Protei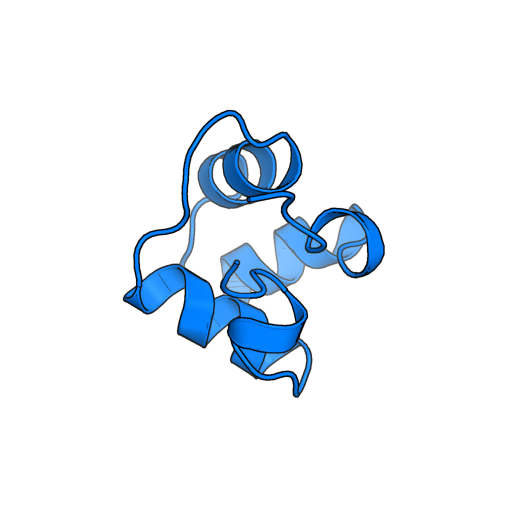n AF-A0A6G1X7V8-F1 (afdb_monomer_lite)

InterPro domains:
  IPR001387 Cro/C1-type, helix-turn-helix domain [PF01381] (14-54)
  IPR001387 Cro/C1-type, helix-turn-helix domain [PS50943] (22-57)
  IPR001387 Cro/C1-type, helix-turn-helix domain [cd00093] (14-57)
  IPR010982 Lambda repressor-like, DNA-binding domain superfamily [G3DSA:1.10.260.40] (11-60)
  IPR010982 Lambda repressor-like, DNA-binding domain superfamily [SSF47413] (15-58)

Sequence (61 aa):
MECKLKDFVKPGDITKISDRKNIHRNTISRYMKNEQLPRIDHAYKIASYYGKTVYDIWPPE

Foldseek 3Di:
DDFCVLVVDDPVVLVVLCVPVVDDSVLSVCCNVVVDPDDPSSLCSSCVVRVHDSCVGVPDD

Organism: NCBI:txid1229268

pLDDT: mean 86.75, std 6.75, range [59.94, 92.88]

Radius of gyration: 10.24 Å; chains: 1; bounding box: 22×20×28 Å

Secondary structure (DSSP, 8-state):
----HHHH--HHHHHHHHHHHT--HHHHHHHHTTSSPPPHHHHHHHHHHHT--HHHHS---

Structure (mmCIF, N/CA/C/O backbone):
data_AF-A0A6G1X7V8-F1
#
_entry.id   AF-A0A6G1X7V8-F1
#
loop_
_atom_site.group_PDB
_atom_site.id
_atom_site.type_symbol
_atom_site.label_atom_id
_atom_site.label_alt_id
_atom_site.label_comp_id
_atom_site.label_asym_id
_atom_site.label_entity_id
_atom_site.label_seq_id
_atom_site.pdbx_PDB_ins_code
_atom_site.Cartn_x
_atom_site.Cartn_y
_atom_site.Cartn_z
_atom_site.occupancy
_atom_site.B_iso_or_equiv
_atom_site.auth_seq_id
_atom_site.auth_comp_id
_atom_site.auth_asym_id
_atom_site.auth_atom_id
_atom_site.pdbx_PDB_model_num
ATOM 1 N N . MET A 1 1 ? 8.844 -3.214 -14.617 1.00 59.94 1 MET A N 1
ATOM 2 C CA . MET A 1 1 ? 7.663 -3.270 -13.712 1.00 59.94 1 MET A CA 1
ATOM 3 C C . MET A 1 1 ? 7.248 -1.878 -13.206 1.00 59.94 1 MET A C 1
ATOM 5 O O . MET A 1 1 ? 7.985 -1.270 -12.437 1.00 59.94 1 MET A O 1
ATOM 9 N N . GLU A 1 2 ? 6.091 -1.352 -13.626 1.00 67.25 2 GLU A N 1
ATOM 10 C CA . GLU A 1 2 ? 5.551 -0.069 -13.130 1.00 67.25 2 GLU A CA 1
ATOM 11 C C . GLU A 1 2 ? 4.513 -0.314 -12.018 1.00 67.25 2 GLU A C 1
ATOM 13 O O . GLU A 1 2 ? 3.516 -1.005 -12.224 1.00 67.25 2 GLU A O 1
ATOM 18 N N . CYS A 1 3 ? 4.747 0.229 -10.819 1.00 77.00 3 CYS A N 1
ATOM 19 C CA . CYS A 1 3 ? 3.797 0.159 -9.706 1.00 77.00 3 CYS A CA 1
ATOM 20 C C . CYS A 1 3 ? 2.572 1.040 -9.976 1.00 77.00 3 CYS A C 1
ATOM 22 O O . CYS A 1 3 ? 2.691 2.262 -10.109 1.00 77.00 3 CYS A O 1
ATOM 24 N N . LYS A 1 4 ? 1.387 0.428 -9.958 1.00 84.19 4 LYS A N 1
ATOM 25 C CA . LYS A 1 4 ? 0.088 1.109 -10.061 1.00 84.19 4 LYS A CA 1
ATOM 26 C C . LYS A 1 4 ? -0.452 1.562 -8.708 1.00 84.19 4 LYS A C 1
ATOM 28 O O . LYS A 1 4 ? -1.519 2.157 -8.631 1.00 84.19 4 LYS A O 1
ATOM 33 N N . LEU A 1 5 ? 0.276 1.331 -7.611 1.00 84.25 5 LEU A N 1
ATOM 34 C CA . LEU A 1 5 ? -0.155 1.735 -6.267 1.00 84.25 5 LEU A CA 1
ATOM 35 C C . LEU A 1 5 ? -0.465 3.236 -6.180 1.00 84.25 5 LEU A C 1
ATOM 37 O O . LEU A 1 5 ? -1.390 3.627 -5.472 1.00 84.25 5 LEU A O 1
ATOM 41 N N . LYS A 1 6 ? 0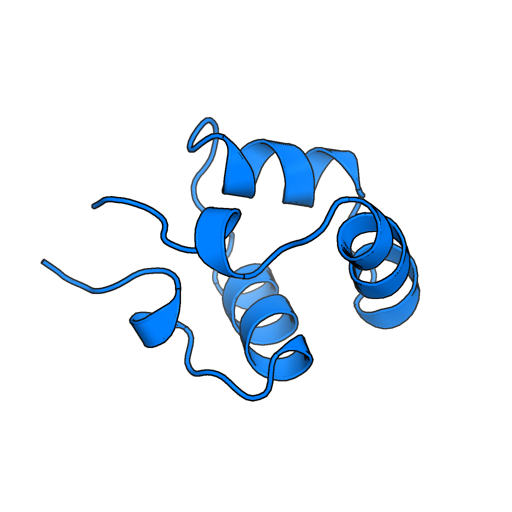.275 4.065 -6.926 1.00 82.69 6 LYS A N 1
ATOM 42 C CA . LYS A 1 6 ? 0.048 5.513 -7.032 1.00 82.69 6 LYS A CA 1
ATOM 43 C C . LYS A 1 6 ? -1.349 5.877 -7.557 1.00 82.69 6 LYS A C 1
ATOM 45 O O . LYS A 1 6 ? -1.871 6.916 -7.171 1.00 82.69 6 LYS A O 1
ATOM 50 N N . ASP A 1 7 ? -1.961 5.014 -8.366 1.00 84.88 7 ASP A N 1
ATOM 51 C CA . ASP A 1 7 ? -3.284 5.242 -8.959 1.00 84.88 7 ASP A CA 1
ATOM 52 C C . ASP A 1 7 ? -4.414 4.922 -7.966 1.00 84.88 7 ASP A C 1
ATOM 54 O O . ASP A 1 7 ? -5.530 5.425 -8.088 1.00 84.88 7 ASP A O 1
ATOM 58 N N . PHE A 1 8 ? -4.121 4.096 -6.955 1.00 83.12 8 PHE A N 1
ATOM 59 C CA . PHE A 1 8 ? -5.090 3.649 -5.952 1.00 83.12 8 PHE A CA 1
ATOM 60 C C . PHE A 1 8 ? -4.958 4.383 -4.614 1.00 83.12 8 PHE A C 1
ATOM 62 O O . PHE A 1 8 ? -5.960 4.608 -3.936 1.00 83.12 8 PHE A O 1
ATOM 69 N N . VAL A 1 9 ? -3.737 4.745 -4.208 1.00 83.56 9 VAL A N 1
ATOM 70 C CA . VAL A 1 9 ? -3.477 5.310 -2.879 1.00 83.56 9 VAL A CA 1
ATOM 71 C C . VAL A 1 9 ? -3.675 6.819 -2.870 1.00 83.56 9 VAL A C 1
ATOM 73 O O . VAL A 1 9 ? -2.921 7.567 -3.489 1.00 83.56 9 VAL A O 1
ATOM 76 N N . LYS A 1 10 ? -4.628 7.285 -2.058 1.00 84.50 10 LYS A N 1
ATOM 77 C CA . LYS A 1 10 ? -4.762 8.707 -1.721 1.00 84.50 10 LYS A CA 1
ATOM 78 C C . LYS A 1 10 ? -3.895 9.054 -0.502 1.00 84.50 10 LYS A C 1
ATOM 80 O O . LYS A 1 10 ? -3.671 8.190 0.350 1.00 84.50 10 LYS A O 1
ATOM 85 N N . PRO A 1 11 ? -3.471 10.323 -0.325 1.00 77.44 11 PRO A N 1
ATOM 86 C CA . PRO A 1 11 ? -2.671 10.737 0.834 1.00 77.44 11 PRO A CA 1
ATOM 87 C C . PRO A 1 11 ? -3.293 10.358 2.190 1.00 77.44 11 PRO A C 1
ATOM 89 O O . PRO A 1 11 ? -2.585 9.955 3.110 1.00 77.44 11 PRO A O 1
ATOM 92 N N . GLY A 1 12 ? -4.626 10.414 2.302 1.00 82.00 12 GLY A N 1
ATOM 93 C CA . GLY A 1 12 ? -5.352 10.019 3.515 1.00 82.00 12 G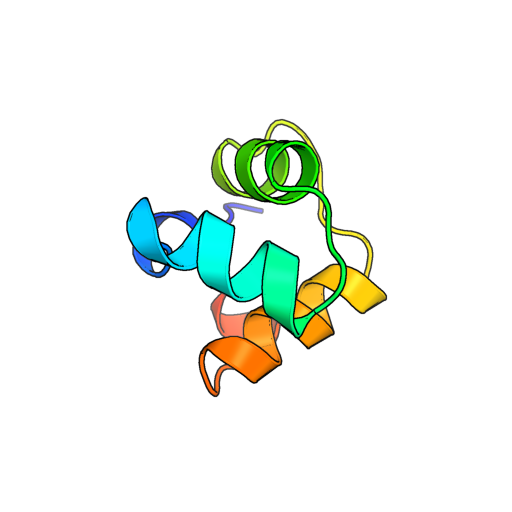LY A CA 1
ATOM 94 C C . GLY A 1 12 ? -5.374 8.510 3.789 1.00 82.00 12 GLY A C 1
ATOM 95 O O . GLY A 1 12 ? -5.622 8.101 4.924 1.00 82.00 12 GLY A O 1
ATOM 96 N N . ASP A 1 13 ? -5.097 7.674 2.790 1.00 87.56 13 ASP A N 1
ATOM 97 C CA . ASP A 1 13 ? -5.119 6.219 2.938 1.00 87.56 13 ASP A CA 1
ATOM 98 C C . ASP A 1 13 ? -3.782 5.675 3.446 1.00 87.56 13 ASP A C 1
ATOM 100 O O . ASP A 1 13 ? -3.772 4.661 4.135 1.00 87.56 13 ASP A O 1
ATOM 104 N N . ILE A 1 14 ? -2.667 6.387 3.234 1.00 88.81 14 ILE A N 1
ATOM 105 C CA . ILE A 1 14 ? -1.349 6.021 3.787 1.00 88.81 14 ILE A CA 1
ATOM 106 C C . ILE A 1 14 ? -1.421 5.885 5.312 1.00 88.81 14 ILE A C 1
ATOM 108 O O . ILE A 1 14 ? -0.954 4.894 5.877 1.00 88.81 14 ILE A O 1
ATOM 112 N N . THR A 1 15 ? -2.048 6.857 5.978 1.00 89.31 15 THR A N 1
ATOM 113 C CA . THR A 1 15 ? -2.265 6.826 7.429 1.00 89.31 15 THR A CA 1
ATOM 114 C C . THR A 1 15 ? -3.117 5.625 7.831 1.00 89.31 15 THR A C 1
ATOM 116 O O . THR A 1 15 ? -2.719 4.855 8.698 1.00 89.31 15 THR A O 1
ATOM 119 N N . LYS A 1 16 ? -4.233 5.381 7.134 1.00 90.62 16 LYS A N 1
ATOM 120 C CA . LYS A 1 16 ? -5.140 4.264 7.444 1.00 90.62 16 LYS A CA 1
ATOM 121 C C . LYS A 1 16 ? -4.493 2.896 7.231 1.00 90.62 16 LYS A C 1
ATOM 123 O O . LYS A 1 16 ? -4.729 1.986 8.022 1.00 90.62 16 LYS A O 1
ATOM 128 N N . ILE A 1 17 ? -3.706 2.728 6.169 1.00 90.12 17 ILE A N 1
ATOM 129 C CA . ILE A 1 17 ? -2.968 1.490 5.891 1.00 90.12 17 ILE A CA 1
ATOM 130 C C . ILE A 1 17 ? -1.922 1.277 6.977 1.00 90.12 17 ILE A C 1
ATOM 132 O O . ILE A 1 17 ? -1.814 0.169 7.498 1.00 90.12 17 ILE A O 1
ATOM 136 N N . SER A 1 18 ? -1.190 2.331 7.341 1.00 91.75 18 SER A N 1
ATOM 137 C CA . SER A 1 18 ? -0.191 2.266 8.404 1.00 91.75 18 SER A CA 1
ATOM 138 C C . SER A 1 18 ? -0.804 1.782 9.710 1.00 91.75 18 SER A C 1
ATOM 140 O O . SER A 1 18 ? -0.320 0.809 10.286 1.00 91.75 18 SER A O 1
ATOM 142 N N . ASP A 1 19 ? -1.908 2.401 10.121 1.00 90.12 19 ASP A N 1
ATOM 143 C CA . ASP A 1 19 ? -2.558 2.110 11.396 1.00 90.12 19 ASP A CA 1
ATOM 144 C C . ASP A 1 19 ? -3.226 0.719 11.397 1.00 90.12 19 ASP A C 1
ATOM 146 O O . ASP A 1 19 ? -3.186 0.012 12.399 1.00 90.12 19 ASP A O 1
ATOM 150 N N . ARG A 1 20 ? -3.805 0.274 10.268 1.00 90.81 20 ARG A N 1
ATOM 151 C CA . ARG A 1 20 ? -4.519 -1.019 10.184 1.00 90.81 20 ARG A CA 1
ATOM 152 C C . ARG A 1 20 ? -3.644 -2.225 9.865 1.00 90.81 20 ARG A C 1
ATOM 154 O O . ARG A 1 20 ? -4.004 -3.343 10.222 1.00 90.81 20 ARG A O 1
ATOM 161 N N . LYS A 1 21 ? -2.568 -2.045 9.100 1.00 89.31 21 LYS A N 1
ATOM 162 C CA . LYS A 1 21 ? -1.743 -3.149 8.576 1.00 89.31 21 LYS A CA 1
ATOM 163 C C . LYS A 1 21 ? -0.353 -3.206 9.207 1.00 89.31 21 LYS A C 1
ATOM 165 O O . LYS A 1 21 ? 0.412 -4.107 8.864 1.00 89.31 21 LYS A O 1
ATOM 170 N N . ASN A 1 22 ? -0.058 -2.293 10.137 1.00 89.81 22 ASN A N 1
ATOM 171 C CA . ASN A 1 22 ? 1.217 -2.190 10.842 1.00 89.81 22 ASN A CA 1
ATOM 172 C C . ASN A 1 22 ? 2.410 -2.052 9.874 1.00 89.81 22 ASN A C 1
ATOM 174 O O . ASN A 1 22 ? 3.391 -2.787 9.948 1.00 89.81 22 ASN A O 1
ATOM 178 N N . ILE A 1 23 ? 2.285 -1.139 8.906 1.00 91.56 23 ILE A N 1
ATOM 179 C CA . ILE A 1 23 ? 3.333 -0.817 7.926 1.00 91.56 23 ILE A CA 1
ATOM 180 C C . ILE A 1 23 ? 3.691 0.655 8.104 1.00 91.56 23 ILE A C 1
ATOM 182 O O . ILE A 1 23 ? 2.817 1.508 8.019 1.00 91.56 23 ILE A O 1
ATOM 186 N N . HIS A 1 24 ? 4.965 0.991 8.299 1.00 92.75 24 HIS A N 1
ATOM 187 C CA . HIS A 1 24 ? 5.355 2.395 8.450 1.00 92.75 24 HIS A CA 1
ATOM 188 C C . HIS A 1 24 ? 4.933 3.250 7.244 1.00 92.75 24 HIS A C 1
ATOM 190 O O . HIS A 1 24 ? 5.180 2.888 6.093 1.00 92.75 24 HIS A O 1
ATOM 196 N N . ARG A 1 25 ? 4.384 4.445 7.510 1.00 91.25 25 ARG A N 1
ATOM 197 C CA . ARG A 1 25 ? 3.981 5.420 6.474 1.00 91.25 25 ARG A CA 1
ATOM 198 C C . ARG A 1 25 ? 5.088 5.680 5.450 1.00 91.25 25 ARG A C 1
ATOM 200 O O . ARG A 1 25 ? 4.831 5.639 4.253 1.00 91.25 25 ARG A O 1
ATOM 207 N N . ASN A 1 26 ? 6.331 5.846 5.910 1.00 92.38 26 ASN A N 1
ATOM 208 C CA . ASN A 1 26 ? 7.490 6.040 5.029 1.00 92.38 26 ASN A CA 1
ATOM 209 C C . ASN A 1 26 ? 7.720 4.861 4.079 1.00 92.38 26 ASN A C 1
ATOM 211 O O . ASN A 1 26 ? 8.085 5.066 2.925 1.00 92.38 26 ASN A O 1
ATOM 215 N N . THR A 1 27 ? 7.491 3.634 4.542 1.00 92.19 27 THR A N 1
ATOM 216 C CA . THR A 1 27 ? 7.611 2.430 3.718 1.00 92.19 27 THR A CA 1
ATOM 217 C C . THR A 1 27 ? 6.570 2.430 2.599 1.00 92.19 27 THR A C 1
ATOM 219 O O . THR A 1 27 ? 6.918 2.186 1.449 1.00 92.19 27 THR A O 1
ATOM 222 N N . ILE A 1 28 ? 5.321 2.791 2.906 1.00 90.12 28 ILE A N 1
ATOM 223 C CA . ILE A 1 28 ? 4.241 2.908 1.911 1.00 90.12 28 ILE A CA 1
ATOM 224 C C . ILE A 1 28 ? 4.568 4.010 0.891 1.00 90.12 28 ILE A C 1
ATOM 226 O O . ILE A 1 28 ? 4.459 3.784 -0.313 1.00 90.12 28 ILE A O 1
ATOM 230 N N . SER A 1 29 ? 5.039 5.172 1.354 1.00 89.94 29 SER A N 1
ATOM 231 C CA . SER A 1 29 ? 5.441 6.281 0.479 1.00 89.94 29 SER A CA 1
ATOM 232 C C . SER A 1 29 ? 6.560 5.892 -0.492 1.00 89.94 29 SER A C 1
ATOM 234 O O . SER A 1 29 ? 6.505 6.260 -1.663 1.00 89.94 29 SER A O 1
ATOM 236 N N . ARG A 1 30 ? 7.553 5.112 -0.042 1.00 90.75 30 ARG A N 1
ATOM 237 C CA . ARG A 1 30 ? 8.627 4.594 -0.912 1.00 90.75 30 ARG A CA 1
ATOM 238 C C . ARG A 1 30 ? 8.094 3.651 -1.988 1.00 90.75 30 ARG A C 1
ATOM 240 O O . ARG A 1 30 ? 8.528 3.735 -3.133 1.00 90.75 30 ARG A O 1
ATOM 247 N N . TYR A 1 31 ? 7.122 2.805 -1.643 1.00 89.81 31 TYR A N 1
ATOM 248 C CA . TYR A 1 31 ? 6.476 1.902 -2.603 1.00 89.81 31 TYR A CA 1
ATOM 249 C C . TYR A 1 31 ? 5.683 2.659 -3.670 1.00 89.81 31 TYR A C 1
ATOM 251 O O . TYR A 1 31 ? 5.717 2.285 -4.839 1.00 89.81 31 TYR A O 1
ATOM 259 N N . MET A 1 32 ? 5.002 3.746 -3.294 1.00 87.44 32 MET A N 1
ATOM 260 C CA . MET A 1 32 ? 4.281 4.594 -4.251 1.00 87.44 32 MET A CA 1
ATOM 261 C C . MET A 1 32 ? 5.217 5.296 -5.236 1.00 87.44 32 MET A C 1
ATOM 263 O O . MET A 1 32 ? 4.878 5.449 -6.405 1.00 87.44 32 MET A O 1
ATOM 267 N N . LYS A 1 33 ? 6.392 5.724 -4.766 1.00 87.31 33 LYS A N 1
ATOM 268 C CA . LYS A 1 33 ? 7.391 6.421 -5.583 1.00 87.31 33 LYS A CA 1
ATOM 269 C C . LYS A 1 33 ? 8.264 5.494 -6.432 1.00 87.31 33 LYS A C 1
ATOM 271 O O . LYS A 1 33 ? 9.159 5.986 -7.105 1.00 87.31 33 LYS A O 1
ATOM 276 N N . ASN A 1 34 ? 8.041 4.177 -6.390 1.00 84.12 34 ASN A N 1
ATOM 277 C CA . ASN A 1 34 ? 8.934 3.178 -6.990 1.00 84.12 34 ASN A CA 1
ATOM 278 C C . ASN A 1 34 ? 10.388 3.226 -6.476 1.00 84.12 34 ASN A C 1
ATOM 280 O O . ASN A 1 34 ? 11.266 2.617 -7.075 1.00 84.12 34 ASN A O 1
ATOM 284 N N . GLU A 1 35 ? 10.660 3.897 -5.351 1.00 87.75 35 GLU A N 1
ATOM 285 C CA . GLU A 1 35 ? 12.003 3.938 -4.748 1.00 87.75 35 GLU A CA 1
ATOM 286 C C . GLU A 1 35 ? 12.403 2.570 -4.178 1.00 87.75 35 GLU A C 1
ATOM 288 O O . GLU A 1 35 ? 13.582 2.259 -4.025 1.00 87.75 35 GLU A O 1
ATOM 293 N N . GLN A 1 36 ? 11.409 1.753 -3.825 1.00 86.00 36 GLN A N 1
ATOM 294 C CA . GLN A 1 36 ? 11.606 0.436 -3.245 1.00 86.00 36 GLN A CA 1
ATOM 295 C C . GLN A 1 36 ? 10.485 -0.505 -3.688 1.00 86.00 36 GLN A C 1
ATOM 297 O O . GLN A 1 36 ? 9.311 -0.135 -3.653 1.00 86.00 36 GLN A O 1
ATOM 302 N N . LEU A 1 37 ? 10.831 -1.744 -4.041 1.00 85.31 37 LEU A N 1
ATOM 303 C CA . LEU A 1 37 ? 9.833 -2.790 -4.259 1.00 85.31 37 LEU A CA 1
ATOM 304 C C . LEU A 1 37 ? 9.196 -3.214 -2.925 1.00 85.31 37 LEU A C 1
ATOM 306 O O . LEU A 1 37 ? 9.889 -3.302 -1.900 1.00 85.31 37 LEU A O 1
ATOM 310 N N . PRO A 1 38 ? 7.882 -3.487 -2.901 1.00 87.12 38 PRO A N 1
ATOM 311 C CA . PRO A 1 38 ? 7.229 -3.972 -1.701 1.00 87.12 38 PRO A CA 1
ATOM 312 C C . PRO A 1 38 ? 7.768 -5.343 -1.297 1.00 87.12 38 PRO A C 1
ATOM 314 O O . PRO A 1 38 ? 8.039 -6.210 -2.127 1.00 87.12 38 PRO A O 1
ATOM 317 N N . ARG A 1 39 ? 7.859 -5.573 0.014 1.00 90.62 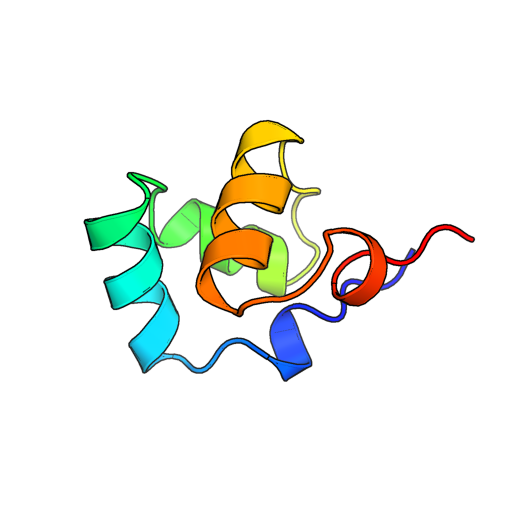39 ARG A N 1
ATOM 318 C CA . ARG A 1 39 ? 7.967 -6.944 0.525 1.00 90.62 39 ARG A CA 1
ATOM 319 C C . ARG A 1 39 ? 6.670 -7.684 0.217 1.00 90.62 39 ARG A C 1
ATOM 321 O O . ARG A 1 39 ? 5.603 -7.075 0.276 1.00 90.62 39 ARG A O 1
ATOM 328 N N . ILE A 1 40 ? 6.754 -8.989 -0.029 1.00 89.19 40 ILE A N 1
ATOM 329 C CA . ILE A 1 40 ? 5.590 -9.787 -0.436 1.00 89.19 40 ILE A CA 1
ATOM 330 C C . ILE A 1 40 ? 4.436 -9.687 0.582 1.00 89.19 40 ILE A C 1
ATOM 332 O O . ILE A 1 40 ? 3.299 -9.427 0.203 1.00 89.19 40 ILE A O 1
ATOM 336 N N . ASP A 1 41 ? 4.744 -9.740 1.882 1.00 92.19 41 ASP A N 1
ATOM 337 C CA . ASP A 1 41 ? 3.773 -9.556 2.972 1.00 92.19 41 ASP A CA 1
ATOM 338 C C . ASP A 1 41 ? 3.095 -8.173 2.932 1.00 92.19 41 ASP A C 1
ATOM 340 O O . ASP A 1 41 ? 1.876 -8.054 3.058 1.00 92.19 41 ASP A O 1
ATOM 344 N N . HIS A 1 42 ? 3.871 -7.113 2.690 1.00 92.50 42 HIS A N 1
ATOM 345 C CA . HIS A 1 42 ? 3.331 -5.758 2.585 1.00 92.50 42 HIS A CA 1
ATOM 346 C C . HIS A 1 42 ? 2.436 -5.608 1.355 1.00 92.50 42 HIS A C 1
ATOM 348 O O . HIS A 1 42 ? 1.377 -4.990 1.448 1.00 92.50 42 HIS A O 1
ATOM 354 N N . ALA A 1 43 ? 2.838 -6.194 0.225 1.00 90.69 43 ALA A N 1
ATOM 355 C CA . ALA A 1 43 ? 2.057 -6.175 -1.002 1.00 90.69 43 ALA A CA 1
ATOM 356 C C . ALA A 1 43 ? 0.678 -6.810 -0.778 1.00 90.69 43 ALA A C 1
ATOM 358 O O . ALA A 1 43 ? -0.334 -6.179 -1.078 1.00 90.69 43 ALA A O 1
ATOM 359 N N . TYR A 1 44 ? 0.622 -7.993 -0.156 1.00 92.19 44 TYR A N 1
ATOM 360 C CA . TYR A 1 44 ? -0.644 -8.651 0.186 1.00 92.19 44 TYR A CA 1
ATOM 361 C C . TYR A 1 44 ? -1.487 -7.839 1.172 1.00 92.19 44 TYR A C 1
ATOM 363 O O . TYR A 1 44 ? -2.695 -7.700 0.982 1.00 92.19 44 TYR A O 1
ATOM 371 N N . LYS A 1 45 ? -0.877 -7.251 2.206 1.00 92.88 45 LYS A N 1
ATOM 372 C CA . LYS A 1 45 ? -1.587 -6.408 3.182 1.00 92.88 45 LYS A CA 1
ATOM 373 C C . LYS A 1 45 ? -2.212 -5.170 2.545 1.00 92.88 45 LYS A C 1
ATOM 375 O O . LYS A 1 45 ? -3.349 -4.830 2.877 1.00 92.88 45 LYS A O 1
ATOM 380 N N . ILE A 1 46 ? -1.480 -4.510 1.652 1.00 91.00 46 ILE A N 1
ATOM 381 C CA . ILE A 1 46 ? -1.942 -3.324 0.928 1.00 91.00 46 ILE A CA 1
ATOM 382 C C . ILE A 1 46 ? -3.022 -3.711 -0.086 1.00 91.00 46 ILE A C 1
ATOM 384 O O . ILE A 1 46 ? -4.080 -3.092 -0.103 1.00 91.00 46 ILE A O 1
ATOM 388 N N . ALA A 1 47 ? -2.817 -4.772 -0.865 1.00 91.25 47 ALA A N 1
ATOM 389 C CA . ALA A 1 47 ? -3.806 -5.261 -1.823 1.00 91.25 47 ALA A CA 1
ATOM 390 C C . ALA A 1 47 ? -5.126 -5.655 -1.132 1.00 91.25 47 ALA A C 1
ATOM 392 O O . ALA A 1 47 ? -6.201 -5.199 -1.524 1.00 91.25 47 ALA A O 1
ATOM 393 N N . SER A 1 48 ? -5.034 -6.372 -0.006 1.00 91.69 48 SER A N 1
ATOM 394 C CA . SER A 1 48 ? -6.169 -6.707 0.864 1.00 91.69 48 SER A CA 1
ATOM 395 C C . SER A 1 48 ? -6.921 -5.472 1.366 1.00 91.69 48 SER A C 1
ATOM 397 O O . SER A 1 48 ? -8.143 -5.520 1.480 1.00 91.69 48 SER A O 1
ATOM 399 N N . TYR A 1 49 ? -6.229 -4.367 1.665 1.00 90.62 49 TYR A N 1
ATOM 400 C CA . TYR A 1 49 ? -6.880 -3.129 2.107 1.00 90.62 49 TYR A CA 1
ATOM 401 C C . TYR A 1 49 ? -7.790 -2.532 1.022 1.00 90.62 49 TYR A C 1
ATOM 403 O O . TYR A 1 49 ? -8.858 -2.018 1.342 1.00 90.62 49 TYR A O 1
ATOM 411 N N . TYR A 1 50 ? -7.394 -2.644 -0.246 1.00 88.69 50 TYR A N 1
ATOM 412 C CA . TYR A 1 50 ? -8.155 -2.135 -1.390 1.00 88.69 50 TYR A CA 1
ATOM 413 C C . TYR A 1 50 ? -9.136 -3.151 -1.991 1.00 88.69 50 TYR A C 1
ATOM 415 O O . TYR A 1 50 ? -9.818 -2.826 -2.962 1.00 88.69 50 TYR A O 1
ATOM 423 N N . GLY A 1 51 ? -9.209 -4.375 -1.454 1.00 89.62 51 GLY A N 1
ATOM 424 C CA . GLY A 1 51 ? -9.984 -5.457 -2.071 1.00 89.62 51 GLY A CA 1
ATOM 425 C C . GLY A 1 51 ? -9.472 -5.818 -3.471 1.0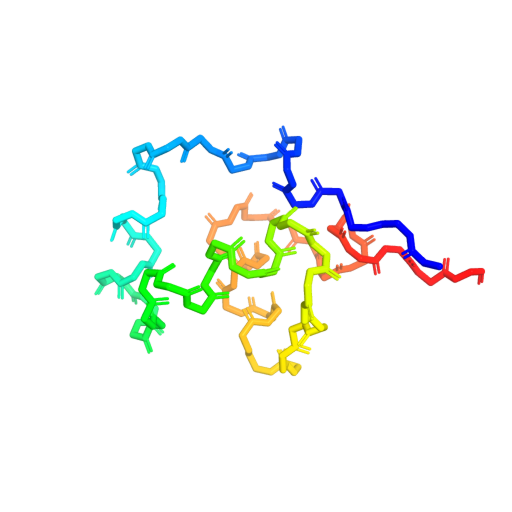0 89.62 51 GLY A C 1
ATOM 426 O O . GLY A 1 51 ? -10.258 -6.162 -4.350 1.00 89.62 51 GLY A O 1
ATOM 427 N N . LYS A 1 52 ? -8.162 -5.676 -3.693 1.00 89.81 52 LYS A N 1
ATOM 428 C CA . LYS A 1 52 ? -7.472 -5.953 -4.956 1.00 89.81 52 LYS A CA 1
ATOM 429 C C . LYS A 1 52 ? -6.501 -7.112 -4.788 1.00 89.81 52 LYS A C 1
ATOM 431 O O . LYS A 1 52 ? -6.138 -7.484 -3.671 1.00 89.81 52 LYS A O 1
ATOM 436 N N . THR A 1 53 ? -6.055 -7.670 -5.904 1.00 89.81 53 THR A N 1
ATOM 437 C CA . THR A 1 53 ? -4.941 -8.615 -5.923 1.00 89.81 53 THR A CA 1
ATOM 438 C C . THR A 1 53 ? -3.612 -7.867 -5.954 1.00 89.81 53 THR A C 1
ATOM 440 O O . THR A 1 53 ? -3.538 -6.699 -6.337 1.00 89.81 53 THR A O 1
ATOM 443 N N . VAL A 1 54 ? -2.532 -8.541 -5.554 1.00 89.25 54 VAL A N 1
ATOM 444 C CA . VAL A 1 54 ? -1.177 -7.977 -5.666 1.00 89.25 54 VAL A CA 1
ATOM 445 C C . VAL A 1 54 ? -0.858 -7.624 -7.120 1.00 89.25 54 VAL A C 1
ATOM 447 O O . VAL A 1 54 ? -0.255 -6.586 -7.360 1.00 89.25 54 VAL A O 1
ATOM 450 N N . TYR A 1 55 ? -1.328 -8.426 -8.075 1.00 88.25 55 TYR A N 1
ATOM 451 C CA . TYR A 1 55 ? -1.098 -8.237 -9.508 1.00 88.25 55 TYR A CA 1
ATOM 452 C C . TYR A 1 55 ? -1.833 -7.027 -10.096 1.00 88.25 55 TYR A C 1
ATOM 454 O O . TYR A 1 55 ? -1.352 -6.425 -11.050 1.00 88.25 55 TYR A O 1
ATOM 462 N N . ASP A 1 56 ? -2.957 -6.612 -9.504 1.00 87.38 56 ASP A N 1
ATOM 463 C CA . ASP A 1 56 ? -3.635 -5.371 -9.907 1.00 87.38 56 ASP A CA 1
ATOM 464 C C . ASP A 1 56 ? -2.775 -4.132 -9.608 1.00 87.38 56 ASP A C 1
ATOM 466 O O . ASP A 1 56 ? -2.861 -3.117 -10.300 1.00 87.38 56 ASP A O 1
ATOM 470 N N . ILE A 1 57 ? -1.947 -4.218 -8.562 1.00 87.12 57 ILE A N 1
ATOM 471 C CA . ILE A 1 57 ? -1.106 -3.124 -8.066 1.00 87.12 57 ILE A CA 1
ATOM 472 C C . ILE A 1 57 ? 0.322 -3.217 -8.629 1.00 87.12 57 ILE A C 1
ATOM 474 O O . ILE A 1 57 ? 0.909 -2.203 -9.007 1.00 87.12 57 ILE A O 1
ATOM 478 N N . TRP A 1 58 ? 0.871 -4.429 -8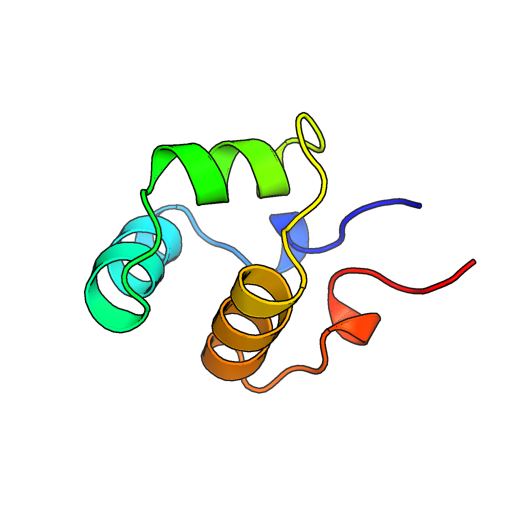.699 1.00 86.94 58 TRP A N 1
ATOM 479 C CA . TRP A 1 58 ? 2.189 -4.763 -9.237 1.00 86.94 58 TRP A CA 1
ATOM 480 C C . TRP A 1 58 ? 2.041 -5.864 -10.294 1.00 86.94 58 TRP A C 1
ATOM 482 O O . TRP A 1 58 ? 2.273 -7.038 -9.993 1.00 86.94 58 TRP A O 1
ATOM 492 N N . PRO A 1 59 ? 1.612 -5.512 -11.517 1.00 80.06 59 PRO A N 1
ATOM 493 C CA . PRO A 1 59 ? 1.427 -6.490 -12.579 1.00 80.06 59 PRO A CA 1
ATOM 494 C C . PRO A 1 59 ? 2.762 -7.160 -12.943 1.00 80.06 59 PRO A C 1
ATOM 496 O O . PRO A 1 59 ? 3.779 -6.459 -13.016 1.00 80.06 59 PRO A O 1
ATOM 499 N N . PRO A 1 60 ? 2.778 -8.492 -13.150 1.00 72.69 60 PRO A N 1
ATOM 500 C CA . PRO A 1 60 ? 3.931 -9.170 -13.729 1.00 72.69 60 PRO A CA 1
ATOM 501 C C . PRO A 1 60 ? 4.132 -8.664 -15.165 1.00 72.69 60 PRO A C 1
ATOM 503 O O . PRO A 1 60 ? 3.167 -8.231 -15.799 1.00 72.69 60 PRO A O 1
ATOM 506 N N . GLU A 1 61 ? 5.380 -8.656 -15.637 1.00 62.56 61 GLU A N 1
ATOM 507 C CA . GLU A 1 61 ? 5.675 -8.397 -17.057 1.00 62.56 61 GLU A CA 1
ATOM 508 C C . GLU A 1 61 ? 5.075 -9.478 -17.962 1.00 62.56 61 GLU A C 1
ATOM 510 O O . GLU A 1 61 ? 5.032 -10.654 -17.527 1.00 62.56 61 GLU A O 1
#